Protein AF-A0A9E5CW81-F1 (afdb_monomer)

Radius of gyration: 15.13 Å; Cα contacts (8 Å, |Δi|>4): 281; chains: 1; bounding box: 39×31×35 Å

Nearest PDB structures (foldseek):
  6wiv-assembly1_B  TM=4.148E-01  e=3.301E-01  Homo sapiens
  4mqf-assembly1_A  TM=4.354E-01  e=1.931E+00  Homo sapiens
  3nnd-assembly2_B  TM=4.364E-01  e=2.181E+00  Rhodopseudomonas palustris
  5ere-assembly1_A  TM=3.738E-01  e=5.116E+00  Desulfohalobium retbaense DSM 5692

Mean predicted aligned error: 6.0 Å

Structure (mmCIF, N/CA/C/O backbone):
data_AF-A0A9E5CW81-F1
#
_entry.id   AF-A0A9E5CW81-F1
#
loop_
_atom_site.group_PDB
_atom_site.id
_atom_site.type_symbol
_atom_site.label_atom_id
_atom_site.label_alt_id
_atom_site.label_comp_id
_atom_site.label_asym_id
_atom_site.label_entity_id
_atom_site.label_seq_id
_atom_site.pdbx_PDB_ins_code
_atom_site.Cartn_x
_atom_site.Cartn_y
_atom_site.Cartn_z
_atom_site.occupancy
_atom_site.B_iso_or_equiv
_atom_site.auth_seq_id
_atom_site.auth_comp_id
_atom_site.auth_asym_id
_atom_site.auth_atom_id
_atom_site.pdbx_PDB_model_num
ATOM 1 N N . GLU A 1 1 ? -9.155 -14.543 15.383 1.00 45.50 1 GLU A N 1
ATOM 2 C CA . GLU A 1 1 ? -8.164 -14.501 14.292 1.00 45.50 1 GLU A CA 1
ATOM 3 C C . GLU A 1 1 ? -8.928 -14.382 12.987 1.00 45.50 1 GLU A C 1
ATOM 5 O O . GLU A 1 1 ? -9.836 -15.175 12.757 1.00 45.50 1 GLU A O 1
ATOM 10 N N . GLY A 1 2 ? -8.686 -13.316 12.233 1.00 67.69 2 GLY A N 1
ATOM 11 C CA . GLY A 1 2 ? -9.485 -12.928 11.073 1.00 67.69 2 GLY A CA 1
ATOM 12 C C . GLY A 1 2 ? -8.616 -12.245 10.024 1.00 67.69 2 GLY A C 1
ATOM 13 O O . GLY A 1 2 ? -7.454 -11.945 10.284 1.00 67.69 2 GLY A O 1
ATOM 14 N N . VAL A 1 3 ? -9.174 -12.046 8.831 1.00 71.31 3 VAL A N 1
ATOM 15 C CA . VAL A 1 3 ? -8.503 -11.327 7.742 1.00 71.31 3 VAL A CA 1
ATOM 16 C C . VAL A 1 3 ? -8.398 -9.854 8.124 1.00 71.31 3 VAL A C 1
ATOM 18 O O . VAL A 1 3 ? -9.410 -9.233 8.432 1.00 71.31 3 VAL A O 1
ATOM 21 N N . VAL A 1 4 ? -7.174 -9.328 8.119 1.00 74.69 4 VAL A N 1
ATOM 22 C CA . VAL A 1 4 ? -6.864 -7.965 8.578 1.00 74.69 4 VAL A CA 1
ATOM 23 C C . VAL A 1 4 ? -6.952 -6.968 7.421 1.00 74.69 4 VAL A C 1
ATOM 25 O O . VAL A 1 4 ? -7.499 -5.882 7.575 1.00 74.69 4 VAL A O 1
ATOM 28 N N . ALA A 1 5 ? -6.488 -7.372 6.239 1.00 82.12 5 ALA A N 1
ATOM 29 C CA . ALA A 1 5 ? -6.641 -6.628 4.997 1.00 82.12 5 ALA A CA 1
ATOM 30 C C . ALA A 1 5 ? -6.722 -7.587 3.798 1.00 82.12 5 ALA A C 1
ATOM 32 O O . ALA A 1 5 ? -6.251 -8.727 3.862 1.00 82.12 5 ALA A O 1
ATOM 33 N N . ILE A 1 6 ? -7.319 -7.120 2.704 1.00 83.38 6 ILE A N 1
ATOM 34 C CA . ILE A 1 6 ? -7.432 -7.813 1.421 1.00 83.38 6 ILE A CA 1
ATOM 35 C C . ILE A 1 6 ? -6.744 -6.960 0.357 1.00 83.38 6 ILE A C 1
ATOM 37 O O . ILE A 1 6 ? -7.117 -5.808 0.148 1.00 83.38 6 ILE A O 1
ATOM 41 N N . MET A 1 7 ? -5.796 -7.553 -0.369 1.00 83.62 7 MET A N 1
ATOM 42 C CA . MET A 1 7 ? -5.363 -6.993 -1.647 1.00 83.62 7 MET A CA 1
ATOM 43 C C . MET A 1 7 ? -6.413 -7.341 -2.714 1.00 83.62 7 MET A C 1
ATOM 45 O O . MET A 1 7 ? -6.724 -8.513 -2.944 1.00 83.62 7 MET A O 1
ATOM 49 N N . GLY A 1 8 ? -7.026 -6.306 -3.283 1.00 78.12 8 GLY A N 1
ATOM 50 C CA . GLY A 1 8 ? -8.104 -6.379 -4.262 1.00 78.12 8 GLY A CA 1
ATOM 51 C C . GLY A 1 8 ? -7.625 -6.780 -5.656 1.00 78.12 8 GLY A C 1
ATOM 52 O O . GLY A 1 8 ? -6.434 -6.866 -5.942 1.00 78.12 8 GLY A O 1
ATOM 53 N N . ALA A 1 9 ? -8.573 -7.028 -6.557 1.00 78.56 9 ALA A N 1
ATOM 54 C CA . ALA A 1 9 ? -8.256 -7.366 -7.939 1.00 78.56 9 ALA A CA 1
ATOM 55 C C . ALA A 1 9 ? -7.739 -6.141 -8.716 1.00 78.56 9 ALA A C 1
ATOM 57 O O . ALA A 1 9 ? -8.063 -5.002 -8.408 1.00 78.56 9 ALA A O 1
ATOM 58 N N . ALA A 1 10 ? -7.019 -6.365 -9.815 1.00 75.25 10 ALA A N 1
ATOM 59 C CA . ALA A 1 10 ? -6.685 -5.293 -10.763 1.00 75.25 10 ALA A CA 1
ATOM 60 C C . ALA A 1 10 ? -7.888 -4.845 -11.627 1.00 75.25 10 ALA A C 1
ATOM 62 O O . ALA A 1 10 ? -7.776 -3.929 -12.434 1.00 75.25 10 ALA A O 1
ATOM 63 N N . SER A 1 11 ? -9.053 -5.492 -11.485 1.00 81.19 11 SER A N 1
ATOM 64 C CA . SER A 1 11 ? -10.275 -5.162 -12.225 1.00 81.19 11 SER A CA 1
ATOM 65 C C . SER A 1 11 ? -11.264 -4.423 -11.330 1.00 81.19 11 SER A C 1
ATOM 67 O O . SER A 1 11 ? -11.801 -5.014 -10.394 1.00 81.19 11 SER A O 1
ATOM 69 N N . THR A 1 12 ? -11.568 -3.167 -11.664 1.00 81.25 12 THR A N 1
ATOM 70 C CA . THR A 1 12 ? -12.465 -2.298 -10.886 1.00 81.25 12 THR A CA 1
ATOM 71 C C . THR A 1 12 ? -13.823 -2.943 -10.596 1.00 81.25 12 THR A C 1
ATOM 73 O O . THR A 1 12 ? -14.292 -2.897 -9.464 1.00 81.25 12 THR A O 1
ATOM 76 N N . SER A 1 13 ? -14.450 -3.609 -11.573 1.00 80.12 13 SER A N 1
ATOM 77 C CA . SER A 1 13 ? -15.766 -4.237 -11.371 1.00 80.12 13 SER A CA 1
ATOM 78 C C . SER A 1 13 ? -15.722 -5.418 -10.399 1.00 80.12 13 SER A C 1
ATOM 80 O O . SER A 1 13 ? -16.637 -5.590 -9.598 1.00 80.12 13 SER A O 1
ATOM 82 N N . VAL A 1 14 ? -14.651 -6.214 -10.438 1.00 83.50 14 VAL A N 1
ATOM 83 C CA . VAL A 1 14 ? -14.439 -7.318 -9.492 1.00 83.50 14 VAL A CA 1
ATOM 84 C C . VAL A 1 14 ? -14.139 -6.761 -8.103 1.00 83.50 14 VAL A C 1
ATOM 86 O O . VAL A 1 14 ? -14.710 -7.224 -7.121 1.00 83.50 14 VAL A O 1
ATOM 89 N N . THR A 1 15 ? -13.292 -5.739 -8.026 1.00 84.44 15 THR A N 1
ATOM 90 C CA . THR A 1 15 ? -12.923 -5.058 -6.785 1.00 84.44 15 THR A CA 1
ATOM 91 C C . THR A 1 15 ? -14.131 -4.479 -6.062 1.00 84.44 15 THR A C 1
ATOM 93 O O . THR A 1 15 ? -14.309 -4.759 -4.876 1.00 84.44 15 THR A O 1
ATOM 96 N N . VAL A 1 16 ? -14.988 -3.736 -6.767 1.00 81.88 16 VAL A N 1
ATOM 97 C CA . VAL A 1 16 ? -16.213 -3.161 -6.192 1.00 81.88 16 VAL A CA 1
ATOM 98 C C . VAL A 1 16 ? -17.175 -4.267 -5.761 1.00 81.88 16 VAL A C 1
ATOM 100 O O . VAL A 1 16 ? -17.663 -4.240 -4.635 1.00 81.88 16 VAL A O 1
ATOM 103 N N . ALA A 1 17 ? -17.377 -5.299 -6.588 1.00 84.62 17 ALA A N 1
ATOM 104 C CA . ALA A 1 17 ? -18.257 -6.413 -6.234 1.00 84.62 17 ALA A CA 1
ATOM 105 C C . ALA A 1 17 ? -17.798 -7.149 -4.960 1.00 84.62 17 ALA A C 1
ATOM 107 O O . ALA A 1 17 ? -18.623 -7.525 -4.124 1.00 84.62 17 ALA A O 1
ATOM 108 N N . VAL A 1 18 ? -16.487 -7.347 -4.788 1.00 84.81 18 VAL A N 1
ATOM 109 C CA . VAL A 1 18 ? -15.927 -7.939 -3.564 1.00 84.81 18 VAL A CA 1
ATOM 110 C C . VAL A 1 18 ? -16.089 -6.988 -2.381 1.00 84.81 18 VAL A C 1
ATOM 112 O O . VAL A 1 18 ? -16.490 -7.433 -1.304 1.00 84.81 18 VAL A O 1
ATOM 115 N N . ALA A 1 19 ? -15.849 -5.691 -2.571 1.00 84.25 19 ALA A N 1
ATOM 116 C CA . ALA A 1 19 ? -15.993 -4.714 -1.503 1.00 84.25 19 ALA A CA 1
ATOM 117 C C . ALA A 1 19 ? -17.431 -4.660 -0.968 1.00 84.25 19 ALA A C 1
ATOM 119 O O . ALA A 1 19 ? -17.638 -4.780 0.239 1.00 84.25 19 ALA A O 1
ATOM 120 N N . GLU A 1 20 ? -18.424 -4.569 -1.854 1.00 83.69 20 GLU A N 1
ATOM 121 C CA . GLU A 1 20 ? -19.843 -4.497 -1.490 1.00 83.69 20 GLU A CA 1
ATOM 122 C C . GLU A 1 20 ? -20.353 -5.789 -0.836 1.00 83.69 20 GLU A C 1
ATOM 124 O O . GLU A 1 20 ? -21.122 -5.745 0.124 1.00 83.69 20 GLU A O 1
ATOM 129 N N . ALA A 1 21 ? -19.930 -6.957 -1.333 1.00 86.06 21 ALA A N 1
ATOM 130 C CA . ALA A 1 21 ? -20.427 -8.244 -0.845 1.00 86.06 21 ALA A CA 1
ATOM 131 C C . ALA A 1 21 ? -19.675 -8.767 0.393 1.00 86.06 21 ALA A C 1
ATOM 133 O O . ALA A 1 21 ? -20.218 -9.568 1.172 1.00 86.06 21 ALA A O 1
ATOM 134 N N . VAL A 1 22 ? -18.410 -8.369 0.563 1.00 86.19 22 VAL A N 1
ATOM 135 C CA . VAL A 1 22 ? -17.494 -8.968 1.538 1.00 86.19 22 VAL A CA 1
ATOM 136 C C . VAL A 1 22 ? -16.893 -7.934 2.470 1.00 86.19 22 VAL A C 1
ATOM 138 O O . VAL A 1 22 ? -17.165 -8.019 3.669 1.00 86.19 22 VAL A O 1
ATOM 141 N N . SER A 1 23 ? -16.097 -7.009 1.938 1.00 86.38 23 SER A N 1
ATOM 142 C CA . SER A 1 23 ? -15.175 -6.182 2.724 1.00 86.38 23 SER A CA 1
ATOM 143 C C . SER A 1 23 ? -15.910 -5.131 3.556 1.00 86.38 23 SER A C 1
ATOM 145 O O . SER A 1 23 ? -15.773 -5.125 4.780 1.00 86.38 23 SER A O 1
ATOM 147 N N . ILE A 1 24 ? -16.798 -4.347 2.933 1.00 83.56 24 ILE A N 1
ATOM 148 C CA . ILE A 1 24 ? -17.596 -3.310 3.605 1.00 83.56 24 ILE A CA 1
ATOM 149 C C . ILE A 1 24 ? -18.513 -3.915 4.685 1.00 83.56 24 ILE A C 1
ATOM 151 O O . ILE A 1 24 ? -18.425 -3.485 5.836 1.00 83.56 24 ILE A O 1
ATOM 155 N N . PRO A 1 25 ? -19.343 -4.951 4.415 1.00 84.19 25 PRO A N 1
ATOM 156 C CA . PRO A 1 25 ? -20.236 -5.501 5.441 1.00 84.19 25 PRO A CA 1
ATOM 157 C C . PRO A 1 25 ? -19.517 -6.163 6.622 1.00 84.19 25 PRO A C 1
ATOM 159 O O . PRO A 1 25 ? -20.140 -6.408 7.655 1.00 84.19 25 PRO A O 1
ATOM 162 N N . ARG A 1 26 ? -18.238 -6.525 6.457 1.00 85.38 26 ARG A N 1
ATOM 163 C CA . ARG A 1 26 ? -17.440 -7.219 7.480 1.00 85.38 26 ARG A CA 1
ATOM 164 C C . ARG A 1 26 ? -16.416 -6.323 8.164 1.00 85.38 26 ARG A C 1
ATOM 166 O O . ARG A 1 26 ? -15.762 -6.803 9.084 1.00 85.38 26 ARG A O 1
ATOM 173 N N . GLY A 1 27 ? -16.281 -5.069 7.737 1.00 82.25 27 GLY A N 1
ATOM 174 C CA . GLY A 1 27 ? -15.252 -4.169 8.245 1.00 82.25 27 GLY A CA 1
ATOM 175 C C . GLY A 1 27 ? -13.837 -4.698 8.007 1.00 82.25 27 GLY A C 1
ATOM 176 O O . GLY A 1 27 ? -12.997 -4.670 8.905 1.00 82.25 27 GLY A O 1
ATOM 177 N N . VAL A 1 28 ? -13.601 -5.258 6.820 1.00 85.44 28 VAL A N 1
ATOM 178 C CA . VAL A 1 28 ? -12.274 -5.714 6.397 1.00 85.44 28 VAL A CA 1
ATOM 179 C C . VAL A 1 28 ? -11.719 -4.689 5.423 1.00 85.44 28 VAL A C 1
ATOM 181 O O . VAL A 1 28 ? -12.371 -4.377 4.429 1.00 85.44 28 VAL A O 1
ATOM 184 N N . LEU A 1 29 ? -10.518 -4.184 5.706 1.00 85.75 29 LEU A N 1
ATOM 185 C CA . LEU A 1 29 ? -9.810 -3.267 4.820 1.00 85.75 29 LEU A CA 1
ATOM 186 C C . LEU A 1 29 ? -9.535 -3.947 3.473 1.00 85.75 29 LEU A C 1
ATOM 188 O O . LEU A 1 29 ? -8.995 -5.051 3.437 1.00 85.75 29 L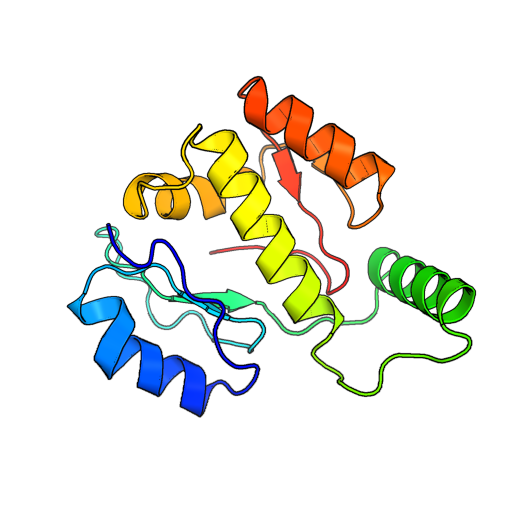EU A O 1
ATOM 192 N N . GLN A 1 30 ? -9.865 -3.284 2.370 1.00 86.12 30 GLN A N 1
ATOM 193 C CA . GLN A 1 30 ? -9.505 -3.706 1.024 1.00 86.12 30 GLN A CA 1
ATOM 194 C C . GLN A 1 30 ? -8.711 -2.604 0.324 1.00 86.12 30 GLN A C 1
ATOM 196 O O . GLN A 1 30 ? -9.197 -1.484 0.205 1.00 86.12 30 GLN A O 1
ATOM 201 N N . ILE A 1 31 ? -7.528 -2.942 -0.193 1.00 85.88 31 ILE A N 1
ATOM 202 C CA . ILE A 1 31 ? -6.715 -2.044 -1.026 1.00 85.88 31 ILE A CA 1
ATOM 203 C C . ILE A 1 31 ? -6.524 -2.683 -2.389 1.00 85.88 31 ILE A C 1
ATOM 205 O O . ILE A 1 31 ? -6.102 -3.833 -2.484 1.00 85.88 31 ILE A O 1
ATOM 209 N N . SER A 1 32 ? -6.869 -1.966 -3.449 1.00 84.25 32 SER A N 1
ATOM 210 C CA . SER A 1 32 ? -6.898 -2.483 -4.807 1.00 84.25 32 SER A CA 1
ATOM 211 C C . SER A 1 32 ? -5.890 -1.760 -5.697 1.00 84.25 32 SER A C 1
ATOM 213 O O . SER A 1 32 ? -5.926 -0.534 -5.753 1.00 84.25 32 SER A O 1
ATOM 215 N N . PRO A 1 33 ? -5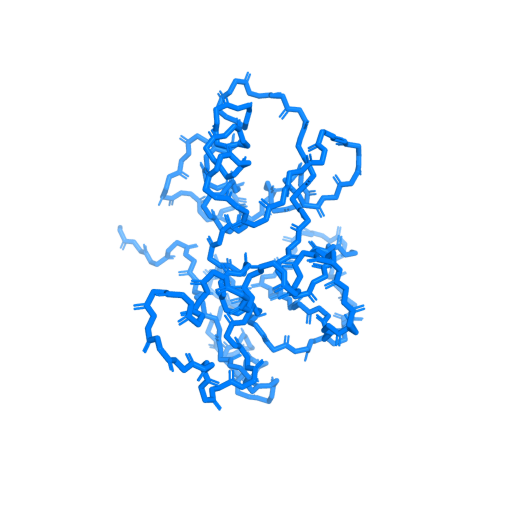.120 -2.491 -6.522 1.00 79.81 33 PRO A N 1
ATOM 216 C CA . PRO A 1 33 ? -4.310 -1.892 -7.585 1.00 79.81 33 PRO A CA 1
ATOM 217 C C . PRO A 1 33 ? -5.152 -1.452 -8.796 1.00 79.81 33 PRO A C 1
ATOM 219 O O . PRO A 1 33 ? -4.621 -1.120 -9.848 1.00 79.81 33 PRO A O 1
ATOM 222 N N . ALA A 1 34 ? -6.483 -1.531 -8.698 1.00 76.50 34 ALA A N 1
ATOM 223 C CA . ALA A 1 34 ? -7.376 -1.081 -9.752 1.00 76.50 34 ALA A CA 1
ATOM 224 C C . ALA A 1 34 ? -7.663 0.413 -9.570 1.00 76.50 34 ALA A C 1
ATOM 226 O O . ALA A 1 34 ? -7.835 0.845 -8.428 1.00 76.50 34 ALA A O 1
ATOM 227 N N . PRO A 1 35 ? -7.843 1.164 -10.666 1.00 69.81 35 PRO A N 1
ATOM 228 C CA . PRO A 1 35 ? -8.421 2.494 -10.599 1.00 69.81 35 PRO A CA 1
ATOM 229 C C . PRO A 1 35 ? -9.836 2.438 -10.053 1.00 69.81 35 PRO A C 1
ATOM 231 O O . PRO A 1 35 ? -10.716 1.774 -10.613 1.00 69.81 35 PRO A O 1
ATOM 234 N N . ILE A 1 36 ? -10.047 3.153 -8.957 1.00 70.12 36 ILE A N 1
ATOM 235 C CA . ILE A 1 36 ? -11.359 3.390 -8.368 1.00 70.12 36 ILE A CA 1
ATOM 236 C C . ILE A 1 36 ? -11.502 4.904 -8.308 1.00 70.12 36 ILE A C 1
ATOM 238 O O . ILE A 1 36 ? -10.673 5.584 -7.709 1.00 70.12 36 ILE A O 1
ATOM 242 N N . GLU A 1 37 ? -12.505 5.447 -8.996 1.00 59.81 37 GLU A N 1
ATOM 243 C CA . GLU A 1 37 ? -12.854 6.857 -8.807 1.00 59.81 37 GLU A CA 1
ATOM 244 C C . GLU A 1 37 ? -13.262 7.068 -7.343 1.00 59.81 37 GLU A C 1
ATOM 246 O O . GLU A 1 37 ? -13.803 6.132 -6.752 1.00 59.81 37 GLU A O 1
ATOM 251 N N . PRO A 1 38 ? -13.049 8.257 -6.748 1.00 49.94 38 PRO A N 1
ATOM 252 C CA . PRO A 1 38 ? -13.496 8.545 -5.392 1.00 49.94 38 PRO A CA 1
ATOM 253 C C . PRO A 1 38 ? -15.027 8.511 -5.356 1.00 49.94 38 PRO A C 1
ATOM 255 O O . PRO A 1 38 ? -15.719 9.522 -5.492 1.00 49.94 38 PRO A O 1
ATOM 258 N N . THR A 1 39 ? -15.598 7.320 -5.215 1.00 44.44 39 THR A N 1
ATOM 259 C CA . THR A 1 39 ? -17.022 7.144 -5.000 1.00 44.44 39 THR A CA 1
ATOM 260 C C . THR A 1 39 ? -17.270 7.497 -3.551 1.00 44.44 39 THR A C 1
ATOM 262 O O . THR A 1 39 ? -17.245 6.618 -2.699 1.00 44.44 39 THR A O 1
ATOM 265 N N . SER A 1 40 ? -17.449 8.793 -3.281 1.00 42.38 40 SER A N 1
ATOM 266 C CA . SER A 1 40 ? -18.010 9.326 -2.037 1.00 42.38 40 SER A CA 1
ATOM 267 C C . SER A 1 40 ? -17.604 8.509 -0.807 1.00 42.38 40 SER A C 1
ATOM 269 O O . SER A 1 40 ? -18.465 7.857 -0.208 1.00 42.38 40 SER A O 1
ATOM 271 N N . ALA A 1 41 ? -16.306 8.479 -0.486 1.00 50.94 41 ALA A N 1
ATOM 272 C CA . ALA A 1 41 ? -15.839 7.865 0.749 1.00 50.94 41 ALA A CA 1
ATOM 273 C C . ALA A 1 41 ? -16.690 8.442 1.894 1.00 50.94 41 ALA A C 1
ATOM 275 O O . ALA A 1 41 ? -16.778 9.670 2.037 1.00 50.94 41 ALA A O 1
ATOM 276 N N . PRO A 1 42 ? -17.422 7.609 2.649 1.00 52.34 42 PRO A N 1
ATOM 277 C CA . PRO A 1 42 ? -18.254 8.113 3.722 1.00 52.34 42 PRO A CA 1
ATOM 278 C C . PRO A 1 42 ? -17.374 8.829 4.751 1.00 52.34 42 PRO A C 1
ATOM 280 O O . PRO A 1 42 ? -16.430 8.254 5.291 1.00 52.34 42 PRO A O 1
ATOM 283 N N . SER A 1 43 ? -17.697 10.084 5.065 1.00 52.25 43 SER A N 1
ATOM 284 C CA . SER A 1 43 ? -16.939 10.899 6.027 1.00 52.25 43 SER A CA 1
ATOM 285 C C . SER A 1 43 ? -16.998 10.377 7.472 1.00 52.25 43 SER A C 1
ATOM 287 O O . SER A 1 43 ? -16.467 11.007 8.380 1.00 52.25 43 SER A O 1
ATOM 289 N N . ASP A 1 44 ? -17.713 9.278 7.712 1.00 57.94 44 ASP A N 1
ATOM 290 C CA . ASP A 1 44 ? -17.875 8.630 9.013 1.00 57.94 44 ASP A CA 1
ATOM 291 C C . ASP A 1 44 ? -16.812 7.550 9.288 1.00 57.94 44 ASP A C 1
ATOM 293 O O . ASP A 1 44 ? -16.891 6.856 10.302 1.00 57.94 44 ASP A O 1
ATOM 297 N N . GLY A 1 45 ? -15.821 7.404 8.401 1.00 57.72 45 GLY A N 1
ATOM 298 C CA . GLY A 1 45 ? -14.765 6.406 8.544 1.00 57.72 45 GLY A CA 1
ATOM 299 C C . GLY A 1 45 ? -15.222 4.989 8.197 1.00 57.72 45 GLY A C 1
ATOM 300 O O . GLY A 1 45 ? -14.592 4.030 8.632 1.00 57.72 45 GLY A O 1
ATOM 301 N N . SER A 1 46 ? -16.304 4.814 7.431 1.00 63.97 46 SER A N 1
ATOM 302 C CA . SER A 1 46 ? -16.694 3.517 6.849 1.00 63.97 46 SER A CA 1
ATOM 303 C C . SER A 1 46 ? -16.056 3.242 5.481 1.00 63.97 46 SER A C 1
ATOM 305 O O . SER A 1 46 ? -16.521 2.384 4.729 1.00 63.97 46 SER A O 1
ATOM 307 N N . ASP A 1 47 ? -14.967 3.946 5.171 1.00 77.50 47 ASP A N 1
ATOM 308 C CA . ASP A 1 47 ? -14.183 3.719 3.968 1.00 77.50 47 ASP A CA 1
ATOM 309 C C . ASP A 1 47 ? -13.344 2.442 4.107 1.00 77.50 47 ASP A C 1
ATOM 311 O O . ASP A 1 47 ? -12.330 2.397 4.804 1.00 77.50 47 ASP A O 1
ATOM 315 N N . TRP A 1 48 ? -13.832 1.362 3.506 1.00 81.06 48 TRP A N 1
ATOM 316 C CA . TRP A 1 48 ? -13.199 0.042 3.550 1.00 81.06 48 TRP A CA 1
ATOM 317 C C . TRP A 1 48 ? -12.538 -0.338 2.226 1.00 81.06 48 TRP A C 1
ATOM 319 O O . TRP A 1 48 ? -11.998 -1.439 2.124 1.00 81.06 48 TRP A O 1
ATOM 329 N N . LEU A 1 49 ? -12.598 0.535 1.217 1.00 81.88 49 LEU A N 1
ATOM 330 C CA . LEU A 1 49 ? -12.101 0.270 -0.125 1.00 81.88 49 LEU A CA 1
ATOM 331 C C . LEU A 1 49 ? -11.206 1.412 -0.601 1.00 81.88 49 LEU A C 1
ATOM 333 O O . LEU A 1 49 ? -11.690 2.469 -0.983 1.00 81.88 49 LEU A O 1
ATOM 337 N N . PHE A 1 50 ? -9.914 1.128 -0.697 1.00 78.81 50 PHE A N 1
ATOM 338 C CA . PHE A 1 50 ? -8.914 2.052 -1.209 1.00 78.81 50 PHE A CA 1
ATOM 339 C C . PHE A 1 50 ? -8.468 1.595 -2.597 1.00 78.81 50 PHE A C 1
ATOM 341 O O . PHE A 1 50 ? -8.126 0.427 -2.796 1.00 78.81 50 PHE A O 1
ATOM 348 N N . GLY A 1 51 ? -8.522 2.494 -3.575 1.00 73.56 51 GLY A N 1
ATOM 349 C CA . GLY A 1 51 ? -8.057 2.259 -4.940 1.00 73.56 51 GLY A CA 1
ATOM 350 C C . GLY A 1 51 ? -6.910 3.190 -5.288 1.00 73.56 51 GLY A C 1
ATOM 351 O O . GLY A 1 51 ? -6.797 4.271 -4.720 1.00 73.56 51 GLY A O 1
ATOM 352 N N . MET A 1 52 ? -6.079 2.772 -6.234 1.00 69.00 52 MET A N 1
ATOM 353 C CA . MET A 1 52 ? -4.952 3.567 -6.714 1.00 69.00 52 MET A CA 1
ATOM 354 C C . MET A 1 52 ? -5.312 4.287 -8.005 1.00 69.00 52 MET A C 1
ATOM 356 O O . MET A 1 52 ? -6.028 3.737 -8.841 1.00 69.00 52 MET A O 1
ATOM 360 N N . ARG A 1 53 ? -4.817 5.507 -8.211 1.00 65.56 53 ARG A N 1
ATOM 361 C CA . ARG A 1 53 ? -4.962 6.178 -9.511 1.00 65.56 53 ARG A CA 1
ATOM 362 C C . ARG A 1 53 ? -4.025 5.519 -10.528 1.00 65.56 53 ARG A C 1
ATOM 364 O O . ARG A 1 53 ? -2.960 5.046 -10.165 1.00 65.56 53 ARG A O 1
ATOM 371 N N . ILE A 1 54 ? -4.442 5.455 -11.798 1.00 54.66 54 ILE A N 1
ATOM 372 C CA . ILE A 1 54 ? -3.572 4.917 -12.858 1.00 54.66 54 ILE A CA 1
ATOM 373 C C . ILE A 1 54 ? -2.398 5.871 -13.067 1.00 54.66 54 ILE A C 1
ATOM 375 O O . ILE A 1 54 ? -2.624 7.067 -13.274 1.00 54.66 54 ILE A O 1
ATOM 379 N N . ALA A 1 55 ? -1.196 5.302 -13.109 1.00 56.41 55 ALA A N 1
ATOM 380 C CA . ALA A 1 55 ? 0.042 5.975 -13.464 1.00 56.41 55 ALA A CA 1
ATOM 381 C C . ALA A 1 55 ? -0.040 6.725 -14.802 1.00 56.41 55 ALA A C 1
ATOM 383 O O . ALA A 1 55 ? -0.474 6.176 -15.823 1.00 56.41 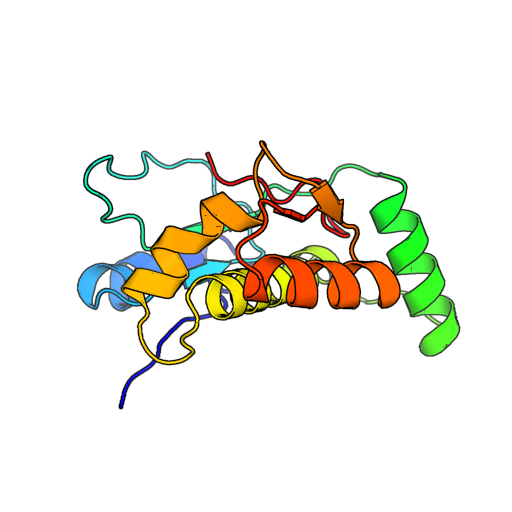55 ALA A O 1
ATOM 384 N N . LEU A 1 56 ? 0.494 7.944 -14.824 1.00 54.69 56 LEU A N 1
ATOM 385 C CA . LEU A 1 56 ? 1.140 8.497 -16.013 1.00 54.69 56 LEU A CA 1
ATOM 386 C C . LEU A 1 56 ? 2.665 8.351 -15.837 1.00 54.69 56 LEU A C 1
ATOM 388 O O . LEU A 1 56 ? 3.149 8.138 -14.732 1.00 54.69 56 LEU A O 1
ATOM 392 N N . GLU A 1 57 ? 3.421 8.363 -16.935 1.00 66.69 57 GLU A N 1
ATOM 393 C CA . GLU A 1 57 ? 4.882 8.148 -16.941 1.00 66.69 57 GLU A CA 1
ATOM 394 C C . GLU A 1 57 ? 5.630 9.053 -15.928 1.00 66.69 57 GLU A C 1
ATOM 396 O O . GLU A 1 57 ? 5.320 10.240 -15.832 1.00 66.69 57 GLU A O 1
ATOM 401 N N . GLY A 1 58 ? 6.636 8.517 -15.212 1.00 75.00 58 GLY A N 1
ATOM 402 C CA . GLY A 1 58 ? 7.409 9.245 -14.189 1.00 75.00 58 GLY A CA 1
ATOM 403 C C . GLY A 1 58 ? 8.727 8.559 -13.778 1.00 75.00 58 GLY A C 1
ATOM 404 O O . GLY A 1 58 ? 8.906 7.360 -14.003 1.00 75.00 58 GLY A O 1
ATOM 405 N N . GLU A 1 59 ? 9.649 9.318 -13.166 1.00 84.00 59 GLU A N 1
ATOM 406 C CA . GLU A 1 59 ? 11.036 8.895 -12.858 1.00 84.00 59 GLU A CA 1
ATOM 407 C C . GLU A 1 59 ? 11.104 7.661 -11.940 1.00 84.00 59 GLU A C 1
ATOM 409 O O . GLU A 1 59 ? 11.869 6.732 -12.208 1.00 84.00 59 GLU A O 1
ATOM 414 N N . ALA A 1 60 ? 10.258 7.597 -10.905 1.00 84.00 60 ALA A N 1
ATOM 415 C CA . ALA A 1 60 ? 10.176 6.441 -10.006 1.00 84.00 60 ALA A CA 1
ATOM 416 C C . ALA A 1 60 ? 9.767 5.155 -10.750 1.00 84.00 60 ALA A C 1
ATOM 418 O O . ALA A 1 60 ? 10.338 4.085 -10.522 1.00 84.00 60 ALA A O 1
ATOM 419 N N . GLY A 1 61 ? 8.828 5.264 -11.695 1.00 85.19 61 GLY A N 1
ATOM 420 C CA . GLY A 1 61 ? 8.390 4.148 -12.531 1.00 85.19 61 GLY A CA 1
ATOM 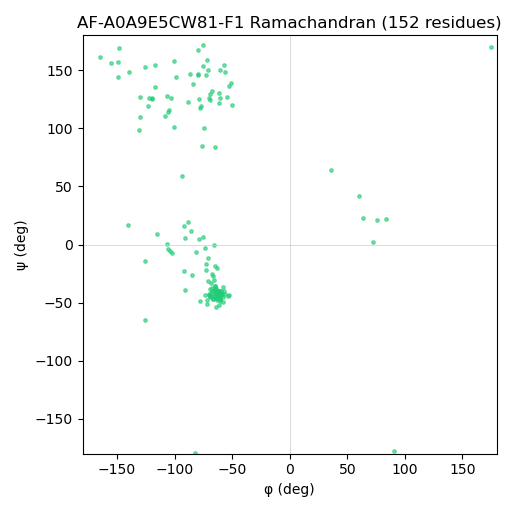421 C C . GLY A 1 61 ? 9.456 3.683 -13.524 1.00 85.19 61 GLY A C 1
ATOM 422 O O . GLY A 1 61 ? 9.625 2.480 -13.722 1.00 85.19 61 GLY A O 1
ATOM 423 N N . GLU A 1 62 ? 10.217 4.609 -14.113 1.00 87.75 62 GLU A N 1
ATOM 424 C CA . GLU A 1 62 ? 11.359 4.275 -14.979 1.00 87.75 62 GLU A CA 1
ATOM 425 C C . GLU A 1 62 ? 12.471 3.555 -14.201 1.00 87.75 62 GLU A C 1
ATOM 427 O O . GLU A 1 62 ? 13.023 2.558 -14.678 1.00 87.75 62 GLU A O 1
ATOM 432 N N . ALA A 1 63 ? 12.773 4.019 -12.985 1.00 88.00 63 ALA A N 1
ATOM 433 C CA . ALA A 1 63 ? 13.745 3.379 -12.105 1.00 88.00 63 ALA A CA 1
ATOM 434 C C . ALA A 1 63 ? 13.295 1.968 -11.688 1.00 88.00 63 ALA A C 1
ATOM 436 O O . ALA A 1 63 ? 14.099 1.030 -11.721 1.00 88.00 63 ALA A O 1
ATOM 437 N N . PHE A 1 64 ? 12.010 1.799 -11.362 1.00 89.94 64 PHE A N 1
ATOM 438 C CA . PHE A 1 64 ? 11.421 0.497 -11.051 1.00 89.94 64 PHE A CA 1
ATOM 439 C C . PHE A 1 64 ? 11.528 -0.472 -12.237 1.00 89.94 64 PHE A C 1
ATOM 441 O O . PHE A 1 64 ? 11.981 -1.608 -12.077 1.00 89.94 64 PHE A O 1
ATOM 448 N N . ASP A 1 65 ? 11.174 -0.023 -13.443 1.00 90.81 65 ASP A N 1
ATOM 449 C CA . ASP A 1 65 ? 11.281 -0.829 -14.661 1.00 90.81 65 ASP A CA 1
ATOM 450 C C . ASP A 1 65 ? 12.723 -1.249 -14.950 1.00 90.81 65 ASP A C 1
ATOM 452 O O . ASP A 1 65 ? 12.981 -2.412 -15.276 1.00 90.81 65 ASP A O 1
ATOM 456 N N . ALA A 1 66 ? 13.674 -0.323 -14.808 1.00 91.44 66 ALA A N 1
ATOM 457 C CA . ALA A 1 66 ? 15.088 -0.603 -15.015 1.00 91.44 66 ALA A CA 1
ATOM 458 C C . ALA A 1 66 ? 15.607 -1.651 -14.018 1.00 91.44 66 ALA A C 1
ATOM 460 O O . ALA A 1 66 ? 16.295 -2.591 -14.426 1.00 91.44 66 ALA A O 1
ATOM 461 N N . ALA A 1 67 ? 15.242 -1.531 -12.737 1.00 90.06 67 ALA A N 1
ATOM 462 C CA . ALA A 1 67 ? 15.588 -2.511 -11.710 1.00 90.06 67 ALA A CA 1
ATOM 463 C C . ALA A 1 67 ? 14.964 -3.886 -12.005 1.00 90.06 67 ALA A C 1
ATOM 465 O O . ALA A 1 67 ? 15.648 -4.908 -11.926 1.00 90.06 67 ALA A O 1
ATOM 466 N N . PHE A 1 68 ? 13.696 -3.918 -12.429 1.00 91.62 68 PHE A N 1
ATOM 467 C CA . PHE A 1 68 ? 13.007 -5.157 -12.785 1.00 91.62 68 PHE A CA 1
ATOM 468 C C . PHE A 1 68 ? 13.671 -5.857 -13.981 1.00 91.62 68 PHE A C 1
ATOM 470 O O . PHE A 1 68 ? 13.924 -7.061 -13.942 1.00 91.62 68 PHE A O 1
ATOM 477 N N . VAL A 1 69 ? 14.001 -5.112 -15.041 1.00 94.56 69 VAL A N 1
ATOM 478 C CA . VAL A 1 69 ? 14.698 -5.655 -16.217 1.00 94.56 69 VAL A CA 1
ATOM 479 C C . VAL A 1 69 ? 16.103 -6.136 -15.859 1.00 94.56 69 VAL A C 1
ATOM 481 O O . VAL A 1 69 ? 16.532 -7.165 -16.382 1.00 94.56 69 VAL A O 1
ATOM 484 N N . ALA A 1 70 ? 16.818 -5.431 -14.981 1.00 94.31 70 ALA A N 1
ATOM 485 C CA . ALA A 1 70 ? 18.147 -5.843 -14.538 1.00 94.31 70 ALA A CA 1
ATOM 486 C C . ALA A 1 70 ? 18.119 -7.196 -13.804 1.00 94.31 70 ALA A C 1
ATOM 488 O O . ALA A 1 70 ? 18.995 -8.027 -14.043 1.00 94.31 70 ALA A O 1
ATOM 489 N N . GLU A 1 71 ? 17.102 -7.429 -12.971 1.00 92.75 71 GLU A N 1
ATOM 490 C CA . GLU A 1 71 ? 16.942 -8.672 -12.208 1.00 92.75 71 GLU A CA 1
ATOM 491 C C . GLU A 1 71 ? 16.405 -9.826 -13.071 1.00 92.75 71 GLU A C 1
ATOM 493 O O . GLU A 1 71 ? 16.956 -10.928 -13.082 1.00 92.75 71 GLU A O 1
ATOM 498 N N . TYR A 1 72 ? 15.334 -9.583 -13.832 1.00 93.50 72 TYR A N 1
ATOM 499 C CA . TYR A 1 72 ? 14.570 -10.643 -14.501 1.00 93.50 72 TYR A CA 1
ATOM 500 C C . TYR A 1 72 ? 14.827 -10.747 -16.012 1.00 93.50 72 TYR A C 1
ATOM 502 O O . TYR A 1 72 ? 14.308 -11.650 -16.672 1.00 93.50 72 TYR A O 1
ATOM 510 N N . GLY A 1 73 ? 15.606 -9.830 -16.591 1.00 95.00 73 GLY A N 1
ATOM 511 C CA . GLY A 1 73 ? 15.965 -9.811 -18.014 1.00 95.00 73 GLY A CA 1
ATOM 512 C C . GLY A 1 73 ? 14.833 -9.420 -18.973 1.00 95.00 73 GLY A C 1
ATOM 513 O O . GLY A 1 73 ? 15.032 -9.423 -20.188 1.00 95.00 73 GLY A O 1
ATOM 514 N N . SER A 1 74 ? 13.643 -9.097 -18.464 1.00 92.56 74 SER A N 1
ATOM 515 C CA . SER A 1 74 ? 12.497 -8.627 -19.249 1.00 92.56 74 SER A CA 1
ATOM 516 C C . SER A 1 74 ? 11.563 -7.799 -18.380 1.00 92.56 74 SER A C 1
ATOM 518 O O . SER A 1 74 ? 11.559 -7.966 -17.164 1.00 92.56 74 SER A O 1
ATOM 520 N N . ILE A 1 75 ? 10.773 -6.922 -18.999 1.00 90.81 75 ILE A N 1
ATOM 521 C CA . ILE A 1 75 ? 9.722 -6.196 -18.288 1.00 90.81 75 ILE A CA 1
ATOM 522 C C . ILE A 1 75 ? 8.584 -7.155 -17.913 1.00 90.81 75 ILE A C 1
ATOM 524 O O . ILE A 1 75 ? 8.337 -8.149 -18.604 1.00 90.81 75 ILE A O 1
ATOM 528 N N . TYR A 1 76 ? 7.890 -6.871 -16.816 1.00 86.06 76 TYR A N 1
ATOM 529 C CA . TYR A 1 76 ? 6.692 -7.605 -16.418 1.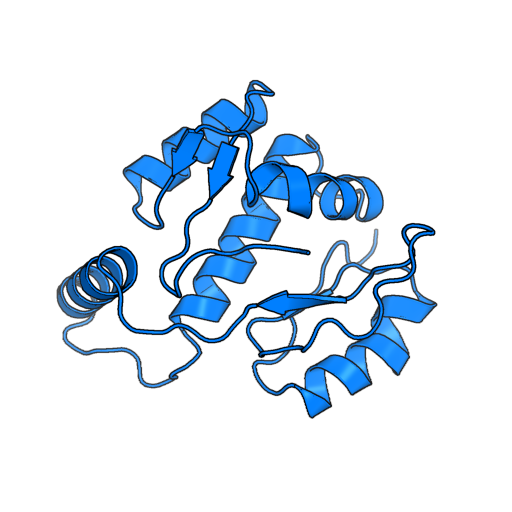00 86.06 76 TYR A CA 1
ATOM 530 C C . TYR A 1 76 ? 5.619 -7.577 -17.522 1.00 86.06 76 TYR A C 1
ATOM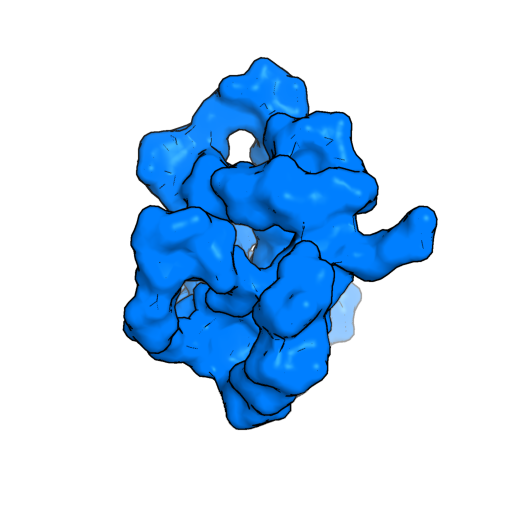 532 O O . TYR A 1 76 ? 5.551 -6.677 -18.355 1.00 86.06 76 TYR A O 1
ATOM 540 N N . THR A 1 77 ? 4.752 -8.591 -17.533 1.00 85.50 77 THR A N 1
ATOM 541 C CA . THR A 1 77 ? 3.692 -8.730 -18.551 1.00 85.50 77 THR A CA 1
ATOM 542 C C . THR A 1 77 ? 2.370 -8.093 -18.140 1.00 85.50 77 THR A C 1
ATOM 544 O O . THR A 1 77 ? 1.548 -7.778 -18.999 1.00 85.50 77 THR A O 1
ATOM 547 N N . SER A 1 78 ? 2.149 -7.924 -16.835 1.00 80.56 78 SER A N 1
ATOM 548 C CA . SER A 1 78 ? 0.939 -7.309 -16.305 1.00 80.56 78 SER A CA 1
ATOM 549 C C . SER A 1 78 ? 1.127 -5.799 -16.218 1.00 80.56 78 SER A C 1
ATOM 551 O O . SER A 1 78 ? 2.019 -5.364 -15.499 1.00 80.56 78 SER A O 1
ATOM 553 N N . PRO A 1 79 ? 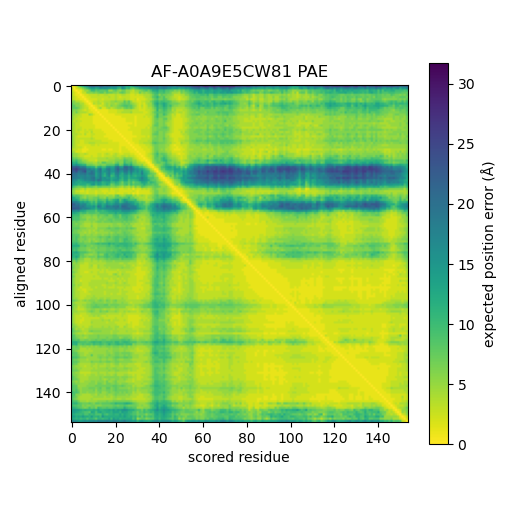0.275 -4.981 -16.853 1.00 75.62 79 PRO A N 1
ATOM 554 C CA . PRO A 1 79 ? 0.364 -3.531 -16.705 1.00 75.62 79 PRO A CA 1
ATOM 555 C C . PRO A 1 79 ? 0.111 -3.065 -15.262 1.00 75.62 79 PRO A C 1
ATOM 557 O O . PRO A 1 79 ? 0.569 -1.993 -14.921 1.00 75.62 79 PRO A O 1
ATOM 560 N N . ALA A 1 80 ? -0.547 -3.879 -14.422 1.00 78.38 80 ALA A N 1
ATOM 561 C CA . ALA A 1 80 ? -0.874 -3.558 -13.027 1.00 78.38 80 ALA A CA 1
ATOM 562 C C . ALA A 1 80 ? 0.250 -3.883 -12.013 1.00 78.38 80 ALA A C 1
ATOM 564 O O . ALA A 1 80 ? -0.006 -4.011 -10.814 1.00 78.38 80 ALA A O 1
ATOM 565 N N . THR A 1 81 ? 1.465 -4.193 -12.481 1.00 86.00 81 THR A N 1
ATOM 566 C CA . THR A 1 81 ? 2.545 -4.665 -11.598 1.00 86.00 81 THR A CA 1
ATOM 567 C C . THR A 1 81 ? 3.029 -3.576 -10.647 1.00 86.00 81 THR A C 1
ATOM 569 O O . THR A 1 81 ? 3.279 -3.891 -9.483 1.00 86.00 81 THR A O 1
ATOM 572 N N . ARG A 1 82 ? 3.144 -2.326 -11.109 1.00 86.50 82 ARG A N 1
ATOM 573 C CA . ARG A 1 82 ? 3.614 -1.224 -10.260 1.00 86.50 82 ARG A CA 1
ATOM 574 C C . ARG A 1 82 ? 2.568 -0.875 -9.197 1.00 86.50 82 ARG A C 1
ATOM 576 O O . ARG A 1 82 ? 2.890 -0.804 -8.022 1.00 86.50 82 ARG A O 1
ATOM 583 N N . GLU A 1 83 ? 1.300 -0.832 -9.584 1.00 84.31 83 GLU A N 1
ATOM 584 C CA . GLU A 1 83 ? 0.163 -0.585 -8.696 1.00 84.31 83 GLU A CA 1
ATOM 585 C C . GLU A 1 83 ? 0.033 -1.695 -7.642 1.00 84.31 83 GLU A C 1
ATOM 587 O O . GLU A 1 83 ? -0.192 -1.445 -6.463 1.00 84.31 83 GLU A O 1
ATOM 592 N N . ALA A 1 84 ? 0.206 -2.961 -8.035 1.00 85.56 84 ALA A N 1
ATOM 593 C CA . ALA A 1 84 ? 0.177 -4.065 -7.078 1.00 85.56 84 ALA A CA 1
ATOM 594 C C . ALA A 1 84 ? 1.340 -4.005 -6.078 1.00 85.56 84 ALA A C 1
ATOM 596 O O . ALA A 1 84 ? 1.156 -4.377 -4.919 1.00 85.56 84 ALA A O 1
ATOM 597 N N . PHE A 1 85 ? 2.521 -3.563 -6.520 1.00 89.56 85 PHE A N 1
ATOM 598 C CA . PHE A 1 85 ? 3.670 -3.357 -5.644 1.00 89.56 85 PHE A CA 1
ATOM 599 C C . PHE A 1 85 ? 3.371 -2.262 -4.616 1.00 89.56 85 PHE A C 1
ATOM 601 O O . PHE A 1 85 ? 3.424 -2.520 -3.414 1.00 89.56 85 PHE A O 1
ATOM 608 N N . ASP A 1 86 ? 2.954 -1.095 -5.088 1.00 89.94 86 ASP A N 1
ATOM 609 C CA . ASP A 1 86 ? 2.647 0.063 -4.255 1.00 89.94 86 ASP A CA 1
ATOM 610 C C . ASP A 1 86 ? 1.532 -0.233 -3.235 1.00 89.94 86 ASP A C 1
ATOM 612 O O . ASP A 1 86 ? 1.679 0.067 -2.050 1.00 89.94 86 ASP A O 1
ATOM 616 N N . ALA A 1 87 ? 0.458 -0.923 -3.646 1.00 87.50 87 ALA A N 1
ATOM 617 C CA . ALA A 1 87 ? -0.617 -1.336 -2.741 1.00 87.50 87 ALA A CA 1
ATOM 618 C C . ALA A 1 87 ? -0.105 -2.205 -1.578 1.00 87.50 87 ALA A C 1
ATOM 620 O O . ALA A 1 87 ? -0.600 -2.099 -0.457 1.00 87.50 87 ALA A O 1
ATOM 621 N N . ILE A 1 88 ? 0.880 -3.074 -1.824 1.00 89.88 88 ILE A N 1
ATOM 622 C CA . ILE A 1 88 ? 1.474 -3.915 -0.778 1.00 89.88 88 ILE A CA 1
ATOM 623 C C . ILE A 1 88 ? 2.377 -3.084 0.136 1.00 89.88 88 ILE A C 1
ATOM 625 O O . ILE A 1 88 ? 2.313 -3.261 1.356 1.00 89.88 88 ILE A O 1
ATOM 629 N N . ILE A 1 89 ? 3.197 -2.193 -0.432 1.00 93.19 89 ILE A N 1
ATOM 630 C CA . ILE A 1 89 ? 4.095 -1.330 0.344 1.00 93.19 89 ILE A CA 1
ATOM 631 C C . ILE A 1 89 ? 3.295 -0.443 1.294 1.00 93.19 89 ILE A C 1
ATOM 633 O O . ILE A 1 89 ? 3.579 -0.434 2.490 1.00 93.19 89 ILE A O 1
ATOM 637 N N . VAL A 1 90 ? 2.233 0.198 0.809 1.00 91.75 90 VAL A N 1
ATOM 638 C CA . VAL A 1 90 ? 1.387 1.064 1.634 1.00 91.75 90 VAL A CA 1
ATOM 639 C C . VAL A 1 90 ? 0.693 0.300 2.769 1.00 91.75 90 VAL A C 1
ATOM 641 O O . VAL A 1 90 ? 0.678 0.788 3.897 1.00 91.75 90 VAL A O 1
ATOM 644 N N . ILE A 1 91 ? 0.182 -0.921 2.538 1.00 91.00 91 ILE A N 1
ATOM 645 C CA . ILE A 1 91 ? -0.360 -1.757 3.635 1.00 91.00 91 ILE A CA 1
ATOM 646 C C . ILE A 1 91 ? 0.722 -2.029 4.685 1.00 91.00 91 ILE A C 1
ATOM 648 O O . ILE A 1 91 ? 0.447 -1.990 5.885 1.00 91.00 91 ILE A O 1
ATOM 652 N N . GLY A 1 92 ? 1.942 -2.336 4.237 1.00 92.94 92 GLY A N 1
ATOM 653 C CA . GLY A 1 92 ? 3.077 -2.607 5.113 1.00 92.94 92 GLY A CA 1
ATOM 654 C C . GLY A 1 92 ? 3.459 -1.397 5.962 1.00 92.94 92 GLY A C 1
ATOM 655 O O . GLY A 1 92 ? 3.589 -1.531 7.177 1.00 92.94 92 GLY A O 1
ATOM 656 N N . LEU A 1 93 ? 3.579 -0.223 5.339 1.00 95.06 93 LEU A N 1
ATOM 657 C CA . LEU A 1 93 ? 3.886 1.038 6.014 1.00 95.06 93 LEU A CA 1
ATOM 658 C C . LEU A 1 93 ? 2.786 1.426 7.005 1.00 95.06 93 LEU A C 1
ATOM 660 O O . LEU A 1 93 ? 3.089 1.742 8.151 1.00 95.06 93 LEU A O 1
ATOM 664 N N . ALA A 1 94 ? 1.514 1.307 6.624 1.00 93.50 94 ALA A N 1
ATOM 665 C CA . ALA A 1 94 ? 0.400 1.602 7.520 1.00 93.50 94 ALA A CA 1
ATOM 666 C C . ALA A 1 94 ? 0.354 0.644 8.720 1.00 93.50 94 ALA A C 1
ATOM 668 O O . ALA A 1 94 ? 0.129 1.071 9.849 1.00 93.50 94 ALA A O 1
ATOM 669 N N . ALA A 1 95 ? 0.634 -0.647 8.515 1.00 93.94 95 ALA A N 1
ATOM 670 C CA . ALA A 1 95 ? 0.770 -1.601 9.616 1.00 93.94 95 ALA A CA 1
ATOM 671 C C . ALA A 1 95 ? 1.967 -1.295 10.525 1.00 93.94 95 ALA A C 1
ATOM 673 O O . ALA A 1 95 ? 1.883 -1.468 11.746 1.00 93.94 95 ALA A O 1
ATOM 674 N N . GLN A 1 96 ? 3.066 -0.818 9.939 1.00 95.06 96 GLN A N 1
ATOM 675 C CA . GLN A 1 96 ? 4.257 -0.405 10.667 1.00 95.06 96 GLN A CA 1
ATOM 676 C C . GLN A 1 96 ? 3.986 0.832 11.535 1.00 95.06 96 GLN A C 1
ATOM 678 O O . GLN A 1 96 ? 4.318 0.800 12.722 1.00 95.06 96 GLN A O 1
ATOM 683 N N . ALA A 1 97 ? 3.336 1.856 10.974 1.00 94.69 97 ALA A N 1
ATOM 684 C CA . ALA A 1 97 ? 2.926 3.079 11.665 1.00 94.69 97 ALA A CA 1
ATOM 685 C C . ALA A 1 97 ? 1.890 2.799 12.767 1.00 94.69 97 ALA A C 1
ATOM 687 O O . ALA A 1 97 ? 2.011 3.285 13.890 1.00 94.69 97 ALA A O 1
ATOM 688 N N . ALA A 1 98 ? 0.914 1.928 12.494 1.00 93.75 98 ALA A N 1
ATOM 689 C CA . ALA A 1 98 ? -0.102 1.528 13.466 1.00 93.75 98 ALA A CA 1
ATOM 690 C C . ALA A 1 98 ? 0.449 0.633 14.599 1.00 93.75 98 ALA A C 1
ATOM 692 O O . ALA A 1 98 ? -0.254 0.360 15.577 1.00 93.75 98 ALA A O 1
ATOM 693 N N . GLY A 1 99 ? 1.681 0.123 14.472 1.00 93.50 99 GLY A N 1
ATOM 694 C CA . GLY A 1 99 ? 2.302 -0.769 15.455 1.00 93.50 99 GLY A CA 1
ATOM 695 C C . GLY A 1 99 ? 1.574 -2.109 15.621 1.00 93.50 99 GLY A C 1
ATOM 696 O O . GLY A 1 99 ? 1.677 -2.753 16.668 1.00 93.50 99 GLY A O 1
ATOM 697 N N . THR A 1 100 ? 0.806 -2.530 14.613 1.00 90.50 100 THR A N 1
ATOM 698 C CA . THR A 1 100 ? -0.052 -3.719 14.665 1.00 90.50 100 THR A CA 1
ATOM 699 C C . THR A 1 100 ? -0.188 -4.358 13.295 1.00 90.50 100 THR A C 1
ATOM 701 O O . THR A 1 100 ? -0.283 -3.693 12.272 1.00 90.50 100 THR A O 1
ATOM 704 N N . ASN A 1 101 ? -0.252 -5.686 13.284 1.00 87.31 101 ASN A N 1
ATOM 705 C CA . ASN A 1 101 ? -0.551 -6.483 12.098 1.00 87.31 101 ASN A CA 1
ATOM 706 C C . ASN A 1 101 ? -1.880 -7.242 12.230 1.00 87.31 101 ASN A C 1
ATOM 708 O O . ASN A 1 101 ? -2.170 -8.106 11.406 1.00 87.31 101 ASN A O 1
ATOM 712 N N . THR A 1 102 ? -2.669 -6.955 13.272 1.00 87.25 102 THR A N 1
ATOM 713 C CA . THR A 1 102 ? -3.931 -7.658 13.562 1.00 87.25 102 THR A CA 1
ATOM 714 C C . THR A 1 102 ? -5.145 -6.753 13.717 1.00 87.25 102 THR A C 1
ATOM 716 O O . THR A 1 102 ? -6.264 -7.263 13.713 1.00 87.25 102 THR A O 1
ATOM 719 N N . ASP A 1 103 ? -4.953 -5.442 13.871 1.00 88.94 103 ASP A N 1
ATOM 720 C CA . ASP A 1 103 ? -6.052 -4.483 14.001 1.00 88.94 103 ASP A CA 1
ATOM 721 C C . ASP A 1 103 ? -6.294 -3.781 12.662 1.00 88.94 103 ASP A C 1
ATOM 723 O O . ASP A 1 103 ? -5.555 -2.885 12.265 1.00 88.94 103 ASP A O 1
ATOM 727 N N . SER A 1 104 ? -7.328 -4.220 11.948 1.00 85.44 104 SER A N 1
ATOM 728 C CA . SER A 1 104 ? -7.668 -3.691 10.627 1.00 85.44 104 SER A CA 1
ATOM 729 C C . SER A 1 104 ? -8.140 -2.239 10.659 1.00 85.44 104 SER A C 1
ATOM 731 O O . SER A 1 104 ? -7.981 -1.547 9.657 1.00 85.44 104 SER A O 1
ATOM 733 N N . LEU A 1 105 ? -8.714 -1.776 11.776 1.00 87.38 105 LEU A N 1
ATOM 734 C CA . LEU A 1 105 ? -9.146 -0.386 11.929 1.00 87.38 105 LEU A CA 1
ATOM 735 C C . LEU A 1 105 ? -7.931 0.522 12.076 1.00 87.38 105 LEU A C 1
ATOM 737 O O . LEU A 1 105 ? -7.823 1.496 11.343 1.00 87.38 105 LEU A O 1
ATOM 741 N N . ALA A 1 106 ? -6.991 0.151 12.948 1.00 90.31 106 ALA A N 1
ATOM 742 C CA . ALA A 1 106 ? -5.765 0.918 13.140 1.00 90.31 106 ALA A CA 1
ATOM 743 C C . ALA A 1 106 ? -4.938 1.004 11.845 1.00 90.31 106 ALA A C 1
ATOM 745 O O . ALA A 1 106 ? -4.500 2.084 11.469 1.00 90.31 106 ALA A O 1
ATOM 746 N N . ILE A 1 107 ? -4.796 -0.111 11.117 1.00 91.06 107 ILE A N 1
ATOM 747 C CA . ILE A 1 107 ? -4.074 -0.124 9.834 1.00 91.06 107 ILE A CA 1
ATOM 748 C C . ILE A 1 107 ? -4.780 0.753 8.799 1.00 91.06 107 ILE A C 1
ATOM 750 O O . ILE A 1 107 ? -4.126 1.533 8.117 1.00 91.06 107 ILE A O 1
ATOM 754 N N . ARG A 1 108 ? -6.108 0.639 8.676 1.00 87.88 108 ARG A N 1
ATOM 755 C CA . ARG A 1 108 ? -6.901 1.470 7.760 1.00 87.88 108 ARG A CA 1
ATOM 756 C C . ARG A 1 108 ? -6.721 2.955 8.061 1.00 87.88 108 ARG A C 1
ATOM 758 O O . ARG A 1 108 ? -6.558 3.739 7.132 1.00 87.88 108 ARG A O 1
ATOM 765 N N . ASP A 1 109 ? -6.783 3.325 9.336 1.00 88.06 109 ASP A N 1
ATOM 766 C CA . ASP A 1 109 ? -6.704 4.721 9.760 1.00 88.06 109 ASP A CA 1
ATOM 767 C C . ASP A 1 109 ? -5.321 5.320 9.448 1.00 88.06 109 ASP A C 1
ATOM 769 O O . ASP A 1 109 ? -5.253 6.481 9.065 1.00 88.06 109 ASP A O 1
ATOM 773 N N . SER A 1 110 ? -4.256 4.508 9.469 1.00 91.75 110 SER A N 1
ATOM 774 C CA . SER A 1 110 ? -2.894 4.928 9.111 1.00 91.75 110 SER A CA 1
ATOM 775 C C . SER A 1 110 ? -2.589 4.973 7.608 1.00 91.75 110 SER A C 1
ATOM 777 O O . SER A 1 110 ? -1.515 5.428 7.236 1.00 91.75 110 SER A O 1
ATOM 779 N N . LEU A 1 111 ? -3.481 4.522 6.716 1.00 89.38 111 LEU A N 1
ATOM 780 C CA . LEU A 1 111 ? -3.194 4.520 5.269 1.00 89.38 111 LEU A CA 1
ATOM 781 C C . LEU A 1 111 ? -2.965 5.917 4.703 1.00 89.38 111 LEU A C 1
ATOM 783 O O . LEU A 1 111 ? -2.090 6.103 3.864 1.00 89.38 111 LEU A O 1
ATOM 787 N N . ARG A 1 112 ? -3.761 6.888 5.161 1.00 86.94 112 ARG A N 1
ATOM 788 C CA . ARG A 1 112 ? -3.630 8.287 4.742 1.00 86.94 112 ARG A CA 1
ATOM 789 C C . ARG A 1 112 ? -2.376 8.930 5.325 1.00 86.94 112 ARG A C 1
ATOM 791 O O . ARG A 1 112 ? -1.803 9.779 4.662 1.00 86.94 112 ARG A O 1
ATOM 798 N N . ASP A 1 113 ? -1.960 8.509 6.516 1.00 89.19 113 ASP A N 1
ATOM 799 C CA . ASP A 1 113 ? -0.820 9.089 7.231 1.00 89.19 113 ASP A CA 1
ATOM 800 C C . ASP A 1 113 ? 0.529 8.709 6.605 1.00 89.19 113 ASP A C 1
ATOM 802 O O . ASP A 1 113 ? 1.515 9.393 6.841 1.00 89.19 113 ASP A O 1
ATOM 806 N N . VAL A 1 114 ? 0.589 7.608 5.843 1.00 92.88 114 VAL A N 1
ATOM 807 C CA . VAL A 1 114 ? 1.849 7.095 5.273 1.00 92.88 114 VAL A CA 1
ATOM 808 C C . VAL A 1 114 ? 2.055 7.410 3.792 1.00 92.88 114 VAL A C 1
ATOM 810 O O . VAL A 1 114 ? 3.101 7.074 3.239 1.00 92.88 114 VAL A O 1
ATOM 813 N N . ALA A 1 115 ? 1.044 7.961 3.125 1.00 88.94 115 ALA A N 1
ATOM 814 C CA . ALA A 1 115 ? 1.016 8.127 1.669 1.00 88.94 115 ALA A CA 1
ATOM 815 C C . ALA A 1 115 ? 0.398 9.467 1.227 1.00 88.94 115 ALA A C 1
ATOM 817 O O . ALA A 1 115 ? -0.056 9.602 0.094 1.00 88.94 115 ALA A O 1
ATOM 818 N N . ASN A 1 116 ? 0.291 10.425 2.151 1.00 86.12 116 ASN A N 1
ATOM 819 C CA . ASN A 1 116 ? -0.089 11.794 1.843 1.00 86.12 116 ASN A CA 1
ATOM 820 C C . ASN A 1 116 ? 0.751 12.764 2.678 1.00 86.12 116 ASN A C 1
ATOM 822 O O . ASN A 1 116 ? 1.019 12.523 3.854 1.00 86.12 116 ASN A O 1
ATOM 826 N N . ALA A 1 117 ? 1.013 13.942 2.119 1.00 85.56 117 ALA A N 1
ATOM 827 C CA . ALA A 1 117 ? 1.565 15.062 2.866 1.00 85.56 117 ALA A CA 1
ATOM 828 C C . ALA A 1 117 ? 0.708 15.449 4.103 1.00 85.56 117 ALA A C 1
ATOM 830 O O . ALA A 1 117 ? -0.529 15.422 4.045 1.00 85.56 117 ALA A O 1
ATOM 831 N N . PRO A 1 118 ? 1.330 15.958 5.187 1.00 88.56 118 PRO A N 1
ATOM 832 C CA . PRO A 1 118 ? 2.761 16.242 5.341 1.00 88.56 118 PRO A CA 1
ATOM 833 C C . PRO A 1 118 ? 3.587 14.983 5.652 1.00 88.56 118 PRO A C 1
ATOM 835 O O . PRO A 1 118 ? 3.121 14.126 6.383 1.00 88.56 118 PRO A O 1
ATOM 838 N N . GLY A 1 119 ? 4.832 14.916 5.172 1.00 90.25 119 GLY A N 1
ATOM 839 C CA . GLY A 1 119 ? 5.750 13.819 5.487 1.00 90.25 119 GLY A CA 1
ATOM 840 C C . GLY A 1 119 ? 7.067 13.913 4.717 1.00 90.25 119 GLY A C 1
ATOM 841 O O . GLY A 1 119 ? 7.221 14.761 3.835 1.00 90.25 119 GLY A O 1
ATOM 842 N N . THR A 1 120 ? 8.040 13.077 5.080 1.00 95.94 120 THR A N 1
ATOM 843 C CA . THR A 1 120 ? 9.253 12.888 4.266 1.00 95.94 120 THR A CA 1
ATOM 844 C C . THR A 1 120 ? 8.936 11.967 3.092 1.00 95.94 120 THR A C 1
ATOM 846 O O . THR A 1 120 ? 8.454 10.858 3.311 1.00 95.94 120 THR A O 1
ATOM 849 N N . GLU A 1 121 ? 9.219 12.421 1.868 1.00 94.38 121 GLU A N 1
ATOM 850 C CA . GLU A 1 121 ? 8.981 11.639 0.651 1.00 94.38 121 GLU A CA 1
ATOM 851 C C . GLU A 1 121 ? 9.932 10.437 0.550 1.00 94.38 121 GLU A C 1
ATOM 853 O O . GLU A 1 121 ? 11.156 10.586 0.651 1.00 94.38 121 GLU A O 1
ATOM 858 N N . TYR A 1 122 ? 9.365 9.255 0.305 1.00 94.94 122 TYR A N 1
ATOM 859 C CA . TYR A 1 122 ? 10.093 7.999 0.121 1.00 94.94 122 TYR A CA 1
ATOM 860 C C . TYR A 1 122 ? 9.634 7.274 -1.144 1.00 94.94 122 TYR A C 1
ATOM 862 O O . TYR A 1 122 ? 8.449 6.994 -1.300 1.00 94.94 122 TYR A O 1
ATOM 870 N N . GLY A 1 123 ? 10.576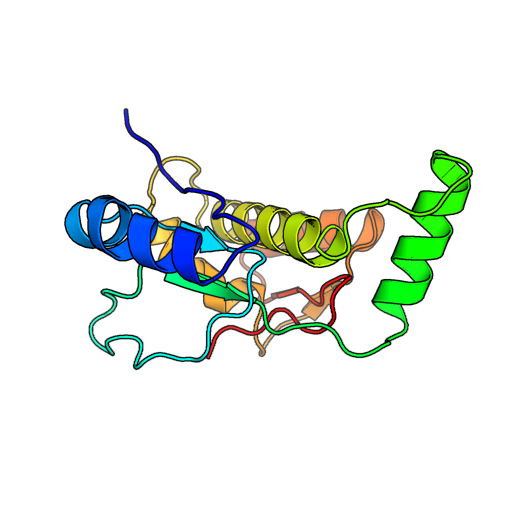 6.923 -2.025 1.00 92.69 123 GLY A N 1
ATOM 871 C CA . GLY A 1 123 ? 10.291 6.210 -3.268 1.00 92.69 123 GLY A CA 1
ATOM 872 C C . GLY A 1 123 ? 10.151 4.683 -3.118 1.00 92.69 123 GLY A C 1
ATOM 873 O O . GLY A 1 123 ? 10.348 4.113 -2.042 1.00 92.69 123 GLY A O 1
ATOM 874 N N . PRO A 1 124 ? 9.908 3.956 -4.226 1.00 92.38 124 PRO A N 1
ATOM 875 C CA . PRO A 1 124 ? 9.723 2.500 -4.233 1.00 92.38 124 PRO A CA 1
ATOM 876 C C . PRO A 1 124 ? 11.039 1.700 -4.155 1.00 92.38 124 PRO A C 1
ATOM 878 O O . PRO A 1 124 ? 11.035 0.475 -4.298 1.00 92.38 124 PRO A O 1
ATOM 881 N N . GLY A 1 125 ? 12.183 2.371 -3.994 1.00 92.00 125 GLY A N 1
ATOM 882 C CA . GLY A 1 125 ? 13.495 1.732 -3.919 1.00 92.00 125 GLY A CA 1
ATOM 883 C C . GLY A 1 125 ? 13.742 1.046 -2.573 1.00 92.00 125 GLY A C 1
ATOM 884 O O . GLY A 1 125 ? 13.218 1.459 -1.546 1.00 92.00 125 GLY A O 1
ATOM 885 N N . GLU A 1 126 ? 14.601 0.022 -2.555 1.00 92.31 126 GLU A N 1
ATOM 886 C CA . GLU A 1 126 ? 14.929 -0.741 -1.335 1.00 92.31 126 GLU A CA 1
ATOM 887 C C . GLU A 1 126 ? 15.385 0.156 -0.170 1.00 92.31 126 GLU A C 1
ATOM 889 O O . GLU A 1 126 ? 14.949 -0.028 0.969 1.00 92.31 126 GLU A O 1
ATOM 894 N N . ALA A 1 127 ? 16.254 1.132 -0.454 1.00 94.62 127 ALA A N 1
ATOM 895 C CA . ALA A 1 127 ? 16.783 2.046 0.555 1.00 94.62 127 ALA A CA 1
ATOM 896 C C . ALA A 1 127 ? 15.685 2.944 1.147 1.00 94.62 127 ALA A C 1
ATOM 898 O O . ALA A 1 127 ? 15.607 3.077 2.368 1.00 94.62 127 ALA A O 1
ATOM 899 N N . ASP A 1 128 ? 14.820 3.489 0.293 1.00 95.88 128 ASP A N 1
ATOM 900 C CA . ASP A 1 128 ? 13.736 4.383 0.697 1.00 95.88 128 ASP A CA 1
ATOM 901 C C . ASP A 1 128 ? 12.658 3.630 1.476 1.00 95.88 128 ASP A C 1
ATOM 903 O O . ASP A 1 128 ? 12.273 4.072 2.550 1.00 95.88 128 ASP A O 1
ATOM 907 N N . ILE A 1 129 ? 12.251 2.437 1.028 1.00 95.88 129 ILE A N 1
ATOM 908 C CA . ILE A 1 129 ? 11.292 1.595 1.765 1.00 95.88 129 ILE A CA 1
ATOM 909 C C . ILE A 1 129 ? 11.843 1.223 3.148 1.00 95.88 129 ILE A C 1
ATOM 911 O O . ILE A 1 129 ? 11.108 1.214 4.137 1.00 95.88 129 ILE A O 1
ATOM 915 N N . THR A 1 130 ? 13.142 0.925 3.242 1.00 96.69 130 THR A N 1
ATOM 916 C CA . THR A 1 130 ? 13.784 0.612 4.528 1.00 96.69 130 THR A CA 1
ATOM 917 C C . THR A 1 130 ? 13.767 1.815 5.471 1.00 96.69 130 THR A C 1
ATOM 919 O O . THR A 1 130 ? 13.496 1.647 6.661 1.00 96.69 130 THR A O 1
ATOM 922 N N . ALA A 1 131 ? 14.048 3.014 4.954 1.00 97.50 131 ALA A N 1
ATOM 923 C CA . ALA A 1 131 ? 14.000 4.251 5.727 1.00 97.50 131 ALA A CA 1
ATOM 924 C C . ALA A 1 131 ? 12.563 4.596 6.150 1.00 97.50 131 ALA A C 1
ATOM 926 O O . ALA A 1 131 ? 12.320 4.802 7.336 1.00 97.50 131 ALA A O 1
ATOM 927 N N . ALA A 1 132 ? 11.600 4.518 5.229 1.00 97.19 132 ALA A N 1
ATOM 928 C CA . ALA A 1 132 ? 10.183 4.747 5.495 1.00 97.19 132 ALA A CA 1
ATOM 929 C C . ALA A 1 132 ? 9.639 3.833 6.603 1.00 97.19 132 ALA A C 1
ATOM 931 O O . ALA A 1 132 ? 8.935 4.291 7.496 1.00 97.19 132 ALA A O 1
ATOM 932 N N . LEU A 1 133 ? 9.999 2.543 6.601 1.00 96.50 133 LEU A N 1
ATOM 933 C CA . LEU A 1 133 ? 9.612 1.613 7.670 1.00 96.50 133 LEU A CA 1
ATOM 934 C C . LEU A 1 133 ? 10.209 2.000 9.032 1.00 96.50 133 LEU A C 1
ATOM 936 O O . LEU A 1 133 ? 9.557 1.814 10.061 1.00 96.50 133 LEU A O 1
ATOM 940 N N . ALA A 1 134 ? 11.449 2.494 9.053 1.00 96.38 134 ALA A N 1
ATOM 941 C CA . ALA A 1 134 ? 12.111 2.909 10.284 1.00 96.38 134 ALA A CA 1
ATOM 942 C C . ALA A 1 134 ? 11.466 4.175 10.867 1.00 96.38 134 ALA A C 1
ATOM 944 O O . ALA A 1 134 ? 11.177 4.208 12.065 1.00 96.38 134 ALA A O 1
ATOM 945 N N . ASP A 1 135 ? 11.190 5.159 10.016 1.00 97.31 135 ASP A N 1
ATOM 946 C CA . ASP A 1 135 ? 10.558 6.426 10.383 1.00 97.31 1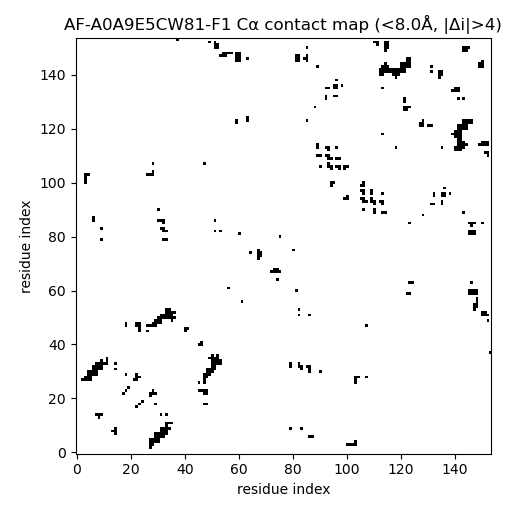35 ASP A CA 1
ATOM 947 C C . ASP A 1 135 ? 9.094 6.216 10.803 1.00 97.31 135 ASP A C 1
ATOM 949 O O . ASP A 1 135 ? 8.689 6.660 11.879 1.00 97.31 135 ASP A O 1
ATOM 953 N N . ALA A 1 136 ? 8.329 5.407 10.059 1.00 95.06 136 ALA A N 1
ATOM 954 C CA . ALA A 1 136 ? 6.969 5.016 10.441 1.00 95.06 136 ALA A CA 1
ATOM 955 C C . ALA A 1 136 ? 6.930 4.327 11.814 1.00 95.06 136 ALA A C 1
ATOM 957 O O . ALA A 1 136 ? 6.037 4.581 12.620 1.00 95.06 136 ALA A O 1
ATOM 958 N N . LEU A 1 137 ? 7.909 3.466 12.117 1.00 92.88 137 LEU A N 1
ATOM 959 C CA . LEU A 1 137 ? 8.024 2.832 13.434 1.00 92.88 137 LEU A CA 1
ATOM 960 C C . LEU A 1 137 ? 8.402 3.834 14.537 1.00 92.88 137 LEU A C 1
ATOM 962 O O . LEU A 1 137 ? 7.997 3.657 15.689 1.00 92.88 137 LEU A O 1
ATOM 966 N N . ALA A 1 138 ? 9.198 4.853 14.211 1.00 94.94 138 ALA A N 1
ATOM 967 C CA . ALA A 1 138 ? 9.549 5.933 15.128 1.00 94.94 138 ALA A CA 1
ATOM 968 C C . ALA A 1 138 ? 8.376 6.902 15.378 1.00 94.94 138 ALA A C 1
ATOM 970 O O . ALA A 1 138 ? 8.385 7.613 16.387 1.00 94.94 138 ALA A O 1
ATOM 971 N N . GLY A 1 139 ? 7.352 6.863 14.519 1.00 93.25 139 GLY A N 1
ATOM 972 C CA . GLY A 1 139 ? 6.197 7.756 14.547 1.00 93.25 139 GLY A CA 1
ATOM 973 C C . GLY A 1 139 ? 6.454 9.089 13.845 1.00 93.25 139 GLY A C 1
ATOM 974 O O . GLY A 1 139 ? 5.788 10.068 14.175 1.00 93.25 139 GLY A O 1
ATOM 975 N N . ASP A 1 140 ? 7.436 9.132 12.943 1.00 95.44 140 ASP A N 1
ATOM 976 C CA . ASP A 1 140 ? 7.698 10.285 12.087 1.00 95.44 140 ASP A CA 1
ATOM 977 C C . ASP A 1 140 ? 6.720 10.297 10.897 1.00 95.44 140 ASP A C 1
ATOM 979 O O . ASP A 1 140 ? 6.328 9.243 10.391 1.00 95.44 140 ASP A O 1
ATOM 983 N N . ASP A 1 141 ? 6.331 11.495 10.449 1.00 94.75 141 ASP A N 1
ATOM 984 C CA . ASP A 1 141 ? 5.433 11.676 9.303 1.00 94.75 141 ASP A CA 1
ATOM 985 C C . ASP A 1 141 ? 6.153 11.283 7.994 1.00 94.75 141 ASP A C 1
ATOM 987 O O . ASP A 1 141 ? 7.228 11.817 7.677 1.00 94.75 141 ASP A O 1
ATOM 991 N N . ILE A 1 142 ? 5.557 10.384 7.204 1.00 96.00 142 ILE A N 1
ATOM 992 C CA . ILE A 1 142 ? 6.117 9.886 5.936 1.00 96.00 142 ILE A CA 1
ATOM 993 C C . ILE A 1 142 ? 5.133 10.075 4.780 1.00 96.00 142 ILE A C 1
ATOM 995 O O . ILE A 1 142 ? 3.924 10.061 4.980 1.00 96.00 142 ILE A O 1
ATOM 999 N N . ASP A 1 143 ? 5.665 10.209 3.569 1.00 94.00 143 ASP A N 1
ATOM 1000 C CA . ASP A 1 143 ? 4.878 10.332 2.344 1.00 94.00 143 ASP A CA 1
ATOM 1001 C C . ASP A 1 143 ? 5.420 9.355 1.290 1.00 94.00 143 ASP A C 1
ATOM 1003 O O . ASP A 1 143 ? 6.476 9.569 0.693 1.00 94.00 143 ASP A O 1
ATOM 1007 N N . TYR A 1 144 ? 4.778 8.197 1.142 1.00 93.06 144 TYR A N 1
ATOM 1008 C CA . TYR A 1 144 ? 5.210 7.193 0.175 1.00 93.06 144 TYR A CA 1
ATOM 1009 C C . TYR A 1 144 ? 4.799 7.556 -1.255 1.00 93.06 144 TYR A C 1
ATOM 1011 O O . TYR A 1 144 ? 3.618 7.569 -1.602 1.00 93.06 144 TYR A O 1
ATOM 1019 N N . GLU A 1 145 ? 5.804 7.707 -2.111 1.00 90.00 145 GLU A N 1
ATOM 1020 C CA . GLU A 1 145 ? 5.661 7.997 -3.531 1.00 90.00 145 GLU A CA 1
ATOM 1021 C C . GLU A 1 145 ? 5.964 6.733 -4.350 1.00 90.00 145 GLU A C 1
ATOM 1023 O O . GLU A 1 145 ? 7.070 6.183 -4.336 1.00 90.00 145 GLU A O 1
ATOM 1028 N N . GLY A 1 146 ? 4.940 6.219 -5.032 1.00 87.00 146 GLY A N 1
ATOM 1029 C CA . GLY A 1 146 ? 4.934 4.876 -5.606 1.00 87.00 146 GLY A CA 1
ATOM 1030 C C . GLY A 1 146 ? 5.686 4.727 -6.927 1.00 87.00 146 GLY A C 1
ATOM 1031 O O . GLY A 1 146 ? 6.012 5.683 -7.634 1.00 87.00 146 GLY A O 1
ATOM 1032 N N . ALA A 1 147 ? 5.915 3.473 -7.321 1.00 84.25 147 ALA A N 1
ATOM 1033 C CA . ALA A 1 147 ? 6.417 3.131 -8.652 1.00 84.25 147 ALA A CA 1
ATOM 1034 C C . ALA A 1 147 ? 5.393 3.440 -9.757 1.00 84.25 147 ALA A C 1
ATOM 1036 O O . ALA A 1 147 ? 5.760 3.634 -10.922 1.00 84.25 147 ALA A O 1
ATOM 1037 N N . SER A 1 148 ? 4.107 3.451 -9.409 1.00 78.12 148 SER A N 1
ATOM 1038 C CA . SER A 1 148 ? 2.998 3.794 -10.295 1.00 78.12 148 SER A CA 1
ATOM 1039 C C . SER A 1 148 ? 2.608 5.278 -10.260 1.00 78.12 148 SER A C 1
ATOM 1041 O O . SER A 1 148 ? 1.557 5.585 -10.803 1.00 78.12 148 SER A O 1
ATOM 1043 N N . ASP A 1 149 ? 3.455 6.179 -9.731 1.00 76.56 149 ASP A N 1
ATOM 1044 C CA . ASP A 1 149 ? 3.161 7.595 -9.391 1.00 76.56 149 ASP A CA 1
ATOM 1045 C C . ASP A 1 149 ? 2.665 7.749 -7.932 1.00 76.56 149 ASP A C 1
ATOM 1047 O O . ASP A 1 149 ? 2.641 6.775 -7.173 1.00 76.56 149 ASP A O 1
ATOM 1051 N N . SER A 1 150 ? 2.323 8.975 -7.521 1.00 70.94 150 SER A N 1
ATOM 1052 C CA . SER A 1 150 ? 1.887 9.291 -6.156 1.00 70.94 150 SER A CA 1
ATOM 1053 C C . SER A 1 150 ? 0.706 8.417 -5.718 1.00 70.94 150 SER A C 1
ATOM 1055 O O . SER A 1 150 ? -0.336 8.336 -6.387 1.00 70.94 150 SER A O 1
ATOM 1057 N N . VAL A 1 151 ? 0.860 7.765 -4.562 1.00 68.25 151 VAL A N 1
ATOM 1058 C CA . VAL A 1 151 ? -0.131 6.844 -3.989 1.00 68.25 151 VAL A CA 1
ATOM 1059 C C . VAL A 1 151 ? -1.025 7.607 -3.019 1.00 68.25 151 VAL A C 1
ATOM 1061 O O . VAL A 1 151 ? -1.123 7.285 -1.845 1.00 68.25 151 VAL A O 1
ATOM 1064 N N . SER A 1 152 ? -1.699 8.638 -3.516 1.00 64.50 152 SER A N 1
ATOM 1065 C CA . SER A 1 152 ? -2.522 9.492 -2.662 1.00 64.50 152 SER A CA 1
ATOM 1066 C C . SER A 1 152 ? -3.928 8.926 -2.439 1.00 64.50 152 SER A C 1
ATOM 1068 O O . SER A 1 152 ? -4.603 8.470 -3.372 1.00 64.50 152 SER A O 1
ATOM 1070 N N . PHE A 1 153 ? -4.394 9.018 -1.192 1.00 66.56 153 PHE A N 1
ATOM 1071 C CA . PHE A 1 153 ? -5.774 8.736 -0.798 1.00 66.56 153 PHE A CA 1
ATOM 1072 C C . PHE A 1 153 ? -6.492 10.045 -0.446 1.00 66.56 153 PHE A C 1
ATOM 1074 O O . PHE A 1 153 ? -6.187 10.647 0.587 1.00 66.56 153 PHE A O 1
ATOM 1081 N N . GLU A 1 154 ? -7.458 10.467 -1.272 1.00 58.25 154 GLU A N 1
ATOM 1082 C CA . GLU A 1 154 ? -8.346 11.610 -0.971 1.00 58.25 154 GLU A CA 1
ATOM 1083 C C . GLU A 1 154 ? -9.478 11.272 0.027 1.00 58.25 154 GLU A C 1
ATOM 1085 O O . GLU A 1 154 ? -9.781 10.074 0.276 1.00 58.25 154 GLU A O 1
#

pLDDT: mean 83.21, std 12.41, range [42.38, 97.5]

Foldseek 3Di:
DDALAAEAEQDPVRRVVCCVVPQLVVVHAYEYLHDDDCPCQPPVLSRRYHYFHFFDDDDLLVVVQVVCCVVPVDGDPDSSPQSSLVSVLLLLLLCLLLVHPRHNSSSSVSSQQAADDDFDEFGSDPVRSVVSSVCSNVNGGHHYATSRGRRHDD

Sequence (154 aa):
EGVVAIMGAASTSVTVAVAEAVSIPRGVLQISPAPIEPTSAPSDGSDWLFGMRIALEGEAGEAFDAAFVAEYGSIYTSPATREAFDAIIVIGLAAQAAGTNTDSLAIRDSLRDVANAPGTEYGPGEADITAALADALAGDDIDYEGASDSVSFE

Secondary structure (DSSP, 8-state):
----EEEPPSSHHHHHHHIIIIIHHHT-EEEESS--------TTS---EEEPPPPPP-HHHHHHHHHHHHHHSS--S-TTHHHHHHHHHHHHHHHHHTT-SS-HHHHHHTTTTTBSSSSEEE-SSHHHHHHHHHHHHHT--EEEEETTEE----

Solvent-accessible surface area (backbone atoms only — not comparable to full-atom values): 8271 Å² total; per-residue (Å²): 139,78,78,32,65,40,83,42,43,71,43,46,71,60,32,50,55,45,32,70,74,47,24,50,82,64,70,23,31,29,40,20,36,10,57,50,76,88,73,72,68,50,92,83,73,72,62,30,72,46,43,33,70,78,56,65,95,52,71,55,31,53,52,49,49,51,52,45,26,70,75,68,74,45,74,81,87,58,90,52,52,40,33,47,49,38,50,51,50,49,54,51,40,7,21,37,50,50,74,40,88,70,49,30,65,52,24,56,66,27,44,49,53,39,17,30,82,73,44,53,80,27,48,74,46,74,68,33,48,55,49,48,44,53,36,22,58,73,69,48,58,26,18,38,34,24,30,29,38,75,52,57,70,134